Protein AF-A0A6B3G127-F1 (afdb_monomer)

Sequence (92 aa):
MPGWQVTDGVPPLLPAGTAFDALSLPAAAGREVLDRLSPATPVAVDGQTMHVLVAPGSAEELPGLLDWLEWGALVPELRGVGEGGLLAAPAP

Mean predicted aligned error: 3.88 Å

Solvent-accessible surface area (backbone atoms only — not comparable to full-atom values): 5360 Å² total; per-residue (Å²): 129,87,75,82,69,65,48,99,50,91,77,35,30,30,61,24,38,73,85,26,9,26,46,32,28,48,32,71,64,44,59,73,48,50,86,78,49,62,90,84,64,54,68,50,76,59,94,64,34,22,31,43,57,40,59,49,60,53,24,74,49,43,63,60,51,26,55,76,69,67,36,53,84,78,46,71,66,59,40,55,34,22,70,89,28,73,42,82,48,78,84,131

pLDDT: mean 91.79, std 8.13, range [47.31, 97.94]

Foldseek 3Di:
DDDADWDPDVQIKGFFQPAWKWWKAFVVVVVVCVVVDDVPQDWDDDPRIIIGTHHHPVQVCVVVVCVVVVCCVVGVRTHMAHGPGIGGDDDD

Secondary structure (DSSP, 8-state):
-PPPP--SSSS-EEESSSS-EEEEEEHHHHHHHHTTSPTT--EEEETTEEEEEE-TTHHHHHHHHHHHTT-TTT-TT-EEE-TT-EEEPPP-

Radius of gyration: 13.51 Å; Cα contacts (8 Å, |Δi|>4): 148; chains: 1; bounding box: 31×38×25 Å

Nearest PDB structures (foldseek):
  7tbz-assembly1_A  TM=4.139E-01  e=1.777E+00  Homo sapiens
  7tby-assembly1_A  TM=3.949E-01  e=1.579E+00  Homo sapiens
  8f5b-assembly1_A  TM=4.288E-01  e=9.288E+00  Homo sapiens

Structure (mmCIF, N/CA/C/O backbone):
data_AF-A0A6B3G127-F1
#
_entry.id   AF-A0A6B3G127-F1
#
loop_
_atom_site.group_PDB
_atom_site.id
_atom_site.type_symbol
_atom_site.label_atom_id
_atom_site.label_alt_id
_atom_site.label_comp_id
_atom_site.label_asym_id
_atom_site.label_entity_id
_atom_site.label_seq_id
_atom_site.pdbx_PDB_ins_code
_atom_site.Cartn_x
_atom_site.Cartn_y
_atom_site.Cartn_z
_atom_site.occupancy
_atom_site.B_iso_or_equiv
_atom_site.auth_seq_id
_atom_site.auth_comp_id
_atom_site.auth_asym_id
_atom_site.auth_atom_id
_atom_site.pdbx_PDB_model_num
ATOM 1 N N . MET A 1 1 ? 15.373 -12.365 -14.125 1.00 47.31 1 MET A N 1
ATOM 2 C CA . MET A 1 1 ? 14.879 -11.103 -13.538 1.00 47.31 1 MET A CA 1
ATOM 3 C C . MET A 1 1 ? 15.198 -11.170 -12.057 1.00 47.31 1 MET A C 1
ATOM 5 O O . MET A 1 1 ? 14.938 -12.234 -11.502 1.00 47.31 1 MET A O 1
ATOM 9 N N . PRO A 1 2 ? 15.829 -10.167 -11.428 1.00 63.16 2 PRO A N 1
ATOM 10 C CA . PRO A 1 2 ? 15.981 -10.224 -9.983 1.00 63.16 2 PRO A CA 1
ATOM 11 C C . PRO A 1 2 ? 14.586 -10.126 -9.351 1.00 63.16 2 PRO A C 1
ATOM 13 O O . PRO A 1 2 ? 13.755 -9.342 -9.811 1.00 63.16 2 PRO A O 1
ATOM 16 N N . GLY A 1 3 ? 14.308 -10.988 -8.373 1.00 74.81 3 GLY A N 1
ATOM 17 C CA . GLY A 1 3 ? 13.084 -10.920 -7.574 1.00 74.81 3 GLY A CA 1
ATOM 18 C C . GLY A 1 3 ? 13.090 -9.700 -6.651 1.00 74.81 3 GLY A C 1
ATOM 19 O O . GLY A 1 3 ? 14.096 -8.996 -6.543 1.00 74.81 3 GLY A O 1
ATOM 20 N N . TRP A 1 4 ? 11.966 -9.441 -5.985 1.00 81.00 4 TRP A N 1
ATOM 21 C CA . TRP A 1 4 ? 11.904 -8.407 -4.954 1.00 81.00 4 TRP A CA 1
ATOM 22 C C . TRP A 1 4 ? 12.789 -8.761 -3.757 1.00 81.00 4 TRP A C 1
ATOM 24 O O . TRP A 1 4 ? 12.996 -9.934 -3.444 1.00 81.00 4 TRP A O 1
ATOM 34 N N . GLN A 1 5 ? 13.315 -7.728 -3.099 1.00 85.69 5 GLN A N 1
ATOM 35 C CA . GLN A 1 5 ? 14.005 -7.875 -1.820 1.00 85.69 5 GLN A CA 1
ATOM 36 C C . GLN A 1 5 ? 13.009 -8.415 -0.783 1.00 85.69 5 GLN A C 1
ATOM 38 O O . GLN A 1 5 ? 11.865 -7.966 -0.730 1.00 85.69 5 GLN A O 1
ATOM 43 N N . VAL A 1 6 ? 13.451 -9.361 0.039 1.00 87.88 6 VAL A N 1
ATOM 44 C CA . VAL A 1 6 ? 12.697 -9.904 1.175 1.00 87.88 6 VAL A CA 1
ATOM 45 C C . VAL A 1 6 ? 13.575 -9.841 2.419 1.00 87.88 6 VAL A C 1
ATOM 47 O O . VAL A 1 6 ? 14.795 -9.954 2.316 1.00 87.88 6 VAL A O 1
ATOM 50 N N . THR A 1 7 ? 12.976 -9.639 3.587 1.00 87.88 7 THR A N 1
ATOM 51 C CA . THR A 1 7 ? 13.688 -9.724 4.867 1.00 87.88 7 THR A CA 1
ATOM 52 C C . THR A 1 7 ? 13.940 -11.182 5.262 1.00 87.88 7 THR A C 1
ATOM 54 O O . THR A 1 7 ? 13.161 -12.068 4.913 1.00 87.88 7 THR A O 1
ATOM 57 N N . ASP A 1 8 ? 14.979 -11.431 6.066 1.00 80.69 8 ASP A N 1
ATOM 58 C CA . ASP A 1 8 ? 15.347 -12.773 6.560 1.00 80.69 8 ASP A CA 1
ATOM 59 C C . ASP A 1 8 ? 14.423 -13.305 7.692 1.00 80.69 8 ASP A C 1
ATOM 61 O O . ASP A 1 8 ? 14.828 -14.120 8.522 1.00 80.69 8 ASP A O 1
ATOM 65 N N . GLY A 1 9 ? 13.176 -12.822 7.772 1.00 79.56 9 GLY A N 1
ATOM 66 C CA . GLY A 1 9 ? 12.201 -13.157 8.820 1.00 79.56 9 GLY A CA 1
ATOM 67 C C . GLY A 1 9 ? 11.276 -14.339 8.492 1.00 79.56 9 GLY A C 1
ATOM 68 O O . GLY A 1 9 ? 11.185 -14.786 7.351 1.00 79.56 9 GLY A O 1
ATOM 69 N N . VAL A 1 10 ? 10.545 -14.827 9.506 1.00 80.88 10 VAL A N 1
ATOM 70 C CA . VAL A 1 10 ? 9.460 -15.815 9.347 1.00 80.88 10 VAL A CA 1
ATOM 71 C C . VAL A 1 10 ? 8.162 -15.248 9.948 1.00 80.88 10 VAL A C 1
ATOM 73 O O . VAL A 1 10 ? 8.066 -15.164 11.175 1.00 80.88 10 VAL A O 1
ATOM 76 N N . PRO A 1 11 ? 7.160 -14.877 9.125 1.00 81.06 11 PRO A N 1
ATOM 77 C CA . PRO A 1 11 ? 7.195 -14.864 7.660 1.00 81.06 11 PRO A CA 1
ATOM 78 C C . PRO A 1 11 ? 8.126 -13.762 7.109 1.00 81.06 11 PRO A C 1
ATOM 80 O O . PRO A 1 11 ? 8.380 -12.773 7.804 1.00 81.06 11 PRO A O 1
ATOM 83 N N . PRO A 1 12 ? 8.637 -13.910 5.873 1.00 88.38 12 PRO A N 1
ATOM 84 C CA . PRO A 1 12 ? 9.420 -12.863 5.230 1.00 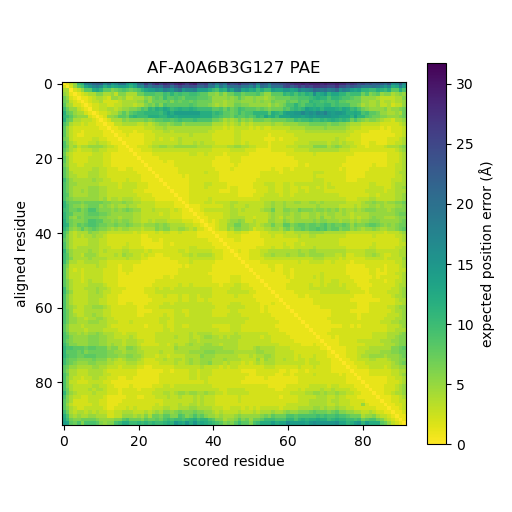88.38 12 PRO A CA 1
ATOM 85 C C . PRO A 1 12 ? 8.548 -11.637 4.940 1.00 88.38 12 PRO A C 1
ATOM 87 O O . PRO A 1 12 ? 7.344 -11.749 4.695 1.00 88.38 12 PRO A O 1
ATOM 90 N N . LEU A 1 13 ? 9.163 -10.456 4.955 1.00 92.25 13 LEU A N 1
ATOM 91 C CA . LEU A 1 13 ? 8.510 -9.184 4.646 1.00 92.25 13 LEU A CA 1
ATOM 92 C C . LEU A 1 13 ? 9.126 -8.565 3.390 1.00 92.25 13 LEU A C 1
ATOM 94 O O . LEU A 1 13 ? 10.306 -8.761 3.112 1.00 92.25 13 LEU A O 1
ATOM 98 N N . LEU A 1 14 ? 8.330 -7.799 2.654 1.00 92.88 14 LEU A N 1
ATOM 99 C CA . LEU A 1 14 ? 8.721 -7.039 1.474 1.00 92.88 14 LEU A CA 1
ATOM 100 C C . LEU A 1 14 ? 8.959 -5.572 1.868 1.00 92.88 14 LEU A C 1
ATOM 102 O O . LEU A 1 14 ? 7.998 -4.899 2.255 1.00 92.88 14 LEU A O 1
ATOM 106 N N . PRO A 1 15 ? 10.198 -5.057 1.776 1.00 94.94 15 PRO A N 1
ATOM 107 C CA . PRO A 1 15 ? 10.478 -3.640 1.982 1.00 94.94 15 PRO A CA 1
ATOM 108 C C . PRO A 1 15 ? 9.899 -2.777 0.854 1.00 94.94 15 PRO A C 1
ATOM 110 O O . PRO A 1 15 ? 10.173 -3.025 -0.324 1.00 94.94 15 PRO A O 1
ATOM 113 N N . ALA A 1 16 ? 9.129 -1.753 1.221 1.00 95.69 16 ALA A N 1
ATOM 114 C CA . ALA A 1 16 ? 8.635 -0.723 0.308 1.00 95.69 16 ALA A CA 1
ATOM 115 C C . ALA A 1 16 ? 9.667 0.412 0.121 1.00 95.69 16 ALA A C 1
ATOM 117 O O . ALA A 1 16 ? 10.658 0.504 0.849 1.00 95.69 16 ALA A O 1
ATOM 118 N N . GLY A 1 17 ? 9.466 1.263 -0.889 1.00 94.50 17 GLY A N 1
ATOM 119 C CA . GLY A 1 17 ? 10.323 2.410 -1.215 1.00 94.50 17 GLY A CA 1
ATOM 120 C C . GLY A 1 17 ? 11.431 2.146 -2.235 1.00 94.50 17 GLY A C 1
ATOM 121 O O . GLY A 1 17 ? 12.027 3.090 -2.737 1.00 94.50 17 GLY A O 1
ATOM 122 N N . THR A 1 18 ? 11.729 0.885 -2.577 1.00 91.81 18 THR A N 1
ATOM 123 C CA . THR A 1 18 ? 12.761 0.561 -3.589 1.00 91.81 18 THR A CA 1
ATOM 124 C C . THR A 1 18 ? 12.166 0.014 -4.882 1.00 91.81 18 THR A C 1
ATOM 126 O O . THR A 1 18 ? 12.393 0.569 -5.953 1.00 91.81 18 THR A O 1
ATOM 129 N N . ALA A 1 19 ? 11.422 -1.093 -4.804 1.00 92.81 19 ALA A N 1
ATOM 130 C CA . ALA A 1 19 ? 10.814 -1.732 -5.976 1.00 92.81 19 ALA A CA 1
ATOM 131 C C . ALA A 1 19 ? 9.349 -1.321 -6.176 1.00 92.81 19 ALA A C 1
ATOM 133 O O . ALA A 1 19 ? 8.851 -1.342 -7.300 1.00 92.81 19 ALA A O 1
ATOM 134 N N . PHE A 1 20 ? 8.671 -0.96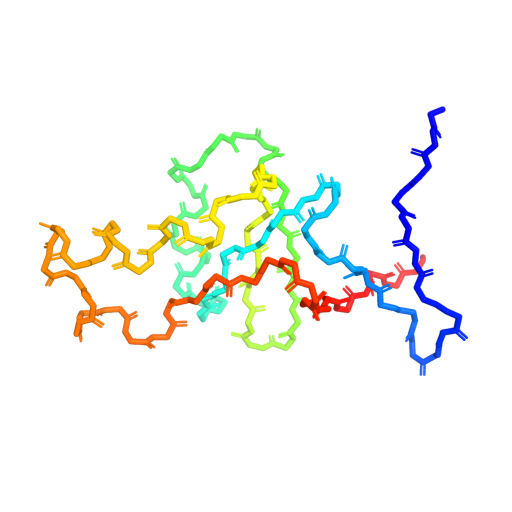0 -5.088 1.00 95.25 20 PHE A N 1
ATOM 135 C CA . PHE A 1 20 ? 7.281 -0.530 -5.063 1.00 95.25 20 PHE A CA 1
ATOM 136 C C . PHE A 1 20 ? 7.032 0.330 -3.820 1.00 95.25 20 PHE A C 1
ATOM 138 O O . PHE A 1 20 ? 7.742 0.196 -2.823 1.00 95.25 20 PHE A O 1
ATOM 145 N N . ASP A 1 21 ? 5.972 1.123 -3.877 1.00 97.75 21 ASP A N 1
ATOM 146 C CA . ASP A 1 21 ? 5.243 1.621 -2.709 1.00 97.75 21 ASP A CA 1
ATOM 147 C C . ASP A 1 21 ? 3.871 0.935 -2.661 1.00 97.75 21 ASP A C 1
ATOM 149 O O . ASP A 1 21 ? 3.475 0.248 -3.608 1.00 97.75 21 ASP A O 1
ATOM 153 N N . ALA A 1 22 ? 3.111 1.11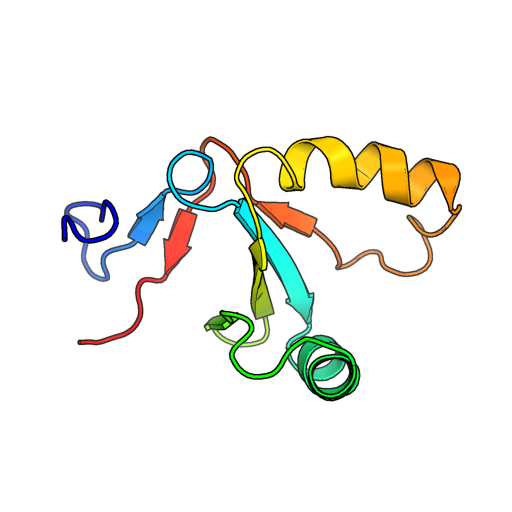7 -1.583 1.00 97.56 22 ALA A N 1
ATOM 154 C CA . ALA A 1 22 ? 1.746 0.610 -1.503 1.00 97.56 22 ALA A CA 1
ATOM 155 C C . ALA A 1 22 ? 0.741 1.645 -0.995 1.00 97.56 22 ALA A C 1
ATOM 157 O O . ALA A 1 22 ? 1.015 2.414 -0.077 1.00 97.56 22 ALA A O 1
ATOM 158 N N . LEU A 1 23 ? -0.468 1.596 -1.553 1.00 97.31 23 LEU A N 1
ATOM 159 C CA . LEU A 1 23 ? -1.650 2.255 -1.008 1.00 97.31 23 LEU A CA 1
ATOM 160 C C . LEU A 1 23 ? -2.454 1.227 -0.215 1.00 97.31 23 LEU A C 1
ATOM 162 O O . LEU A 1 23 ? -2.985 0.269 -0.776 1.00 97.31 23 LEU A O 1
ATOM 166 N N . SER A 1 24 ? -2.509 1.417 1.095 1.00 97.38 24 SER A N 1
ATOM 167 C CA . SER A 1 24 ? -3.190 0.543 2.042 1.00 97.38 24 SER A CA 1
ATOM 168 C C . SER A 1 24 ? -4.580 1.072 2.339 1.00 97.38 24 SER A C 1
ATOM 170 O O . SER A 1 24 ? -4.735 2.250 2.653 1.00 97.38 24 SER A O 1
ATOM 172 N N . LEU A 1 25 ? -5.580 0.205 2.247 1.00 96.94 25 LEU A N 1
ATOM 173 C CA . LEU A 1 25 ? -6.982 0.534 2.483 1.00 96.94 25 LEU A CA 1
ATOM 174 C C . LEU A 1 25 ? -7.745 -0.690 3.007 1.00 96.94 25 LEU A C 1
ATOM 176 O O . LEU A 1 25 ? -7.273 -1.818 2.835 1.00 96.94 25 LEU A O 1
ATOM 180 N N . PRO A 1 26 ? -8.932 -0.513 3.615 1.00 97.38 26 PRO A N 1
ATOM 181 C CA . PRO A 1 26 ? -9.770 -1.639 4.003 1.00 97.38 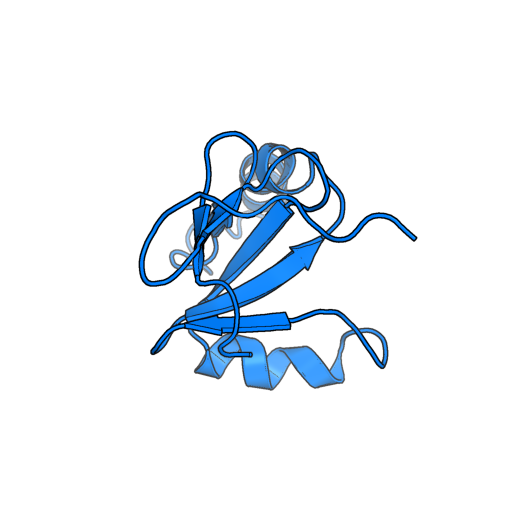26 PRO A CA 1
ATOM 182 C C . PRO A 1 26 ? -10.031 -2.560 2.808 1.00 97.38 26 PRO A C 1
ATOM 184 O O . PRO A 1 26 ? -10.420 -2.102 1.733 1.00 97.38 26 PRO A O 1
ATOM 187 N N . ALA A 1 27 ? -9.846 -3.868 2.985 1.00 96.62 27 ALA A N 1
ATOM 188 C CA . ALA A 1 27 ? -9.923 -4.839 1.896 1.00 96.62 27 ALA A CA 1
ATOM 189 C C . ALA A 1 27 ? -11.295 -4.857 1.210 1.00 96.62 27 ALA A C 1
ATOM 191 O O . ALA A 1 27 ? -11.366 -5.053 -0.003 1.00 96.62 27 ALA A O 1
ATOM 192 N N . ALA A 1 28 ? -12.368 -4.605 1.967 1.00 96.00 28 ALA A N 1
ATOM 193 C CA . ALA A 1 28 ? -13.714 -4.454 1.425 1.00 96.00 28 ALA A CA 1
ATOM 194 C C . ALA A 1 28 ? -13.802 -3.268 0.450 1.00 96.00 28 ALA A C 1
ATOM 196 O O . ALA A 1 28 ? -14.214 -3.450 -0.689 1.00 96.00 28 ALA A O 1
ATOM 197 N N . ALA A 1 29 ? -13.329 -2.084 0.857 1.00 94.50 29 ALA A N 1
ATOM 198 C CA . ALA A 1 29 ? -13.292 -0.904 -0.008 1.00 94.50 29 ALA A CA 1
ATOM 199 C C . ALA A 1 29 ? -12.368 -1.113 -1.219 1.00 94.50 29 ALA A C 1
ATOM 201 O O . ALA A 1 29 ? -12.719 -0.749 -2.337 1.00 94.50 29 ALA A O 1
ATOM 202 N N . GLY A 1 30 ? -11.216 -1.758 -1.006 1.00 93.94 30 GLY A N 1
ATOM 203 C CA . GLY A 1 30 ? -10.289 -2.145 -2.065 1.00 93.94 30 GLY A CA 1
ATOM 204 C C . GLY A 1 30 ? -10.948 -3.010 -3.137 1.00 93.94 30 GLY A C 1
ATOM 205 O O . GLY A 1 30 ? -10.803 -2.733 -4.323 1.00 93.94 30 GLY A O 1
ATOM 206 N N . ARG A 1 31 ? -11.735 -4.015 -2.732 1.00 94.12 31 ARG A N 1
ATOM 207 C CA . ARG A 1 31 ? -12.440 -4.913 -3.658 1.00 94.12 31 ARG A CA 1
ATOM 208 C C . ARG A 1 31 ? -13.401 -4.160 -4.579 1.00 94.12 31 ARG A C 1
ATOM 210 O O . ARG A 1 31 ? -13.414 -4.445 -5.770 1.00 94.12 31 ARG A O 1
ATOM 217 N N . GLU A 1 32 ? -14.130 -3.183 -4.045 1.00 94.06 32 GLU A N 1
ATOM 218 C CA . GLU A 1 32 ? -15.082 -2.361 -4.807 1.00 94.06 32 GLU A CA 1
ATOM 219 C C . GLU A 1 32 ? -14.403 -1.464 -5.853 1.00 94.06 32 GLU A C 1
ATOM 221 O O . GLU A 1 32 ? -15.018 -1.087 -6.851 1.00 94.06 32 GLU A O 1
ATOM 226 N N . VAL A 1 33 ? -13.133 -1.099 -5.647 1.00 90.31 33 VAL A N 1
ATOM 227 C CA . VAL A 1 33 ? -12.398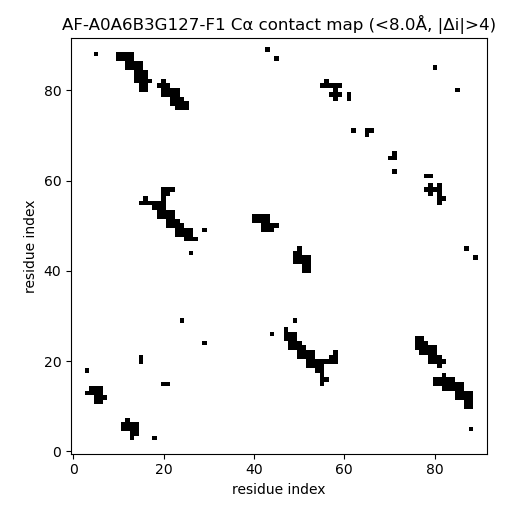 -0.238 -6.586 1.00 90.31 33 VAL A CA 1
ATOM 228 C C . VAL A 1 33 ? -11.554 -1.014 -7.594 1.00 90.31 33 VAL A C 1
ATOM 230 O O . VAL A 1 33 ? -11.144 -0.413 -8.585 1.00 90.31 33 VAL A O 1
ATOM 233 N N . LEU A 1 34 ? -11.323 -2.321 -7.401 1.00 91.31 34 LEU A N 1
ATOM 234 C CA . LEU A 1 34 ? -10.505 -3.142 -8.309 1.00 91.31 34 LEU A CA 1
ATOM 235 C C . LEU A 1 34 ? -11.009 -3.108 -9.754 1.00 91.31 34 LEU A C 1
ATOM 237 O O . LEU A 1 34 ? -10.199 -3.013 -10.670 1.00 91.31 34 LEU A O 1
ATOM 241 N N . ASP A 1 35 ? -12.327 -3.111 -9.956 1.00 88.31 35 ASP A N 1
ATOM 242 C CA . ASP A 1 35 ? -12.942 -3.066 -11.291 1.00 88.31 35 ASP A CA 1
ATOM 243 C C . ASP A 1 35 ? -12.647 -1.760 -12.049 1.00 88.31 35 ASP A C 1
ATOM 245 O O . ASP A 1 35 ? -12.850 -1.672 -13.259 1.00 88.31 35 ASP A O 1
ATOM 249 N N . ARG A 1 36 ? -12.169 -0.726 -11.345 1.00 91.62 36 ARG A N 1
ATOM 250 C CA . ARG A 1 36 ? -11.768 0.563 -11.925 1.00 91.62 36 ARG A CA 1
ATOM 251 C C . ARG A 1 36 ? -10.273 0.639 -12.230 1.00 91.62 36 ARG A C 1
ATOM 253 O O . ARG A 1 36 ? -9.837 1.619 -12.830 1.00 91.62 36 ARG A O 1
ATOM 260 N N . LEU A 1 37 ? -9.489 -0.345 -11.795 1.00 91.00 37 LEU A N 1
ATOM 261 C CA . LEU A 1 37 ? -8.049 -0.402 -12.020 1.00 91.00 37 LEU A CA 1
ATOM 2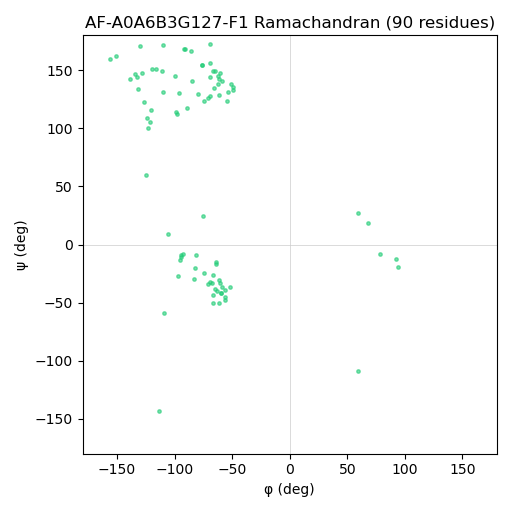62 C C . LEU A 1 37 ? -7.732 -1.157 -13.315 1.00 91.00 37 LEU A C 1
ATOM 264 O O . LEU A 1 37 ? -8.586 -1.805 -13.921 1.00 91.00 37 LEU A O 1
ATOM 268 N N . SER A 1 38 ? -6.478 -1.062 -13.759 1.00 91.62 38 SER A N 1
ATOM 269 C CA . SER A 1 38 ? -6.021 -1.840 -14.908 1.00 91.62 38 SER A CA 1
ATOM 270 C C . SER A 1 38 ? -6.146 -3.340 -14.613 1.00 91.62 38 SER A C 1
ATOM 272 O O . SER A 1 38 ? -5.798 -3.784 -13.513 1.00 91.62 38 SER A O 1
ATOM 274 N N . PRO A 1 39 ? -6.526 -4.165 -15.605 1.00 88.75 39 PRO A N 1
ATOM 275 C CA . PRO A 1 39 ? -6.288 -5.598 -15.531 1.00 88.75 39 PRO A CA 1
ATOM 276 C C . PRO A 1 39 ? -4.827 -5.865 -15.138 1.00 88.75 39 PRO A C 1
ATOM 278 O O . PRO A 1 39 ? -3.918 -5.214 -15.656 1.00 88.75 39 PRO A O 1
ATOM 281 N N . ALA A 1 40 ? -4.621 -6.803 -14.210 1.00 88.19 40 ALA A N 1
ATOM 282 C CA . ALA A 1 40 ? -3.323 -7.152 -13.624 1.00 88.19 40 ALA A CA 1
ATOM 283 C C . ALA A 1 40 ? -2.656 -6.087 -12.727 1.00 88.19 40 ALA A C 1
ATOM 285 O O . ALA A 1 40 ? -1.462 -6.207 -12.450 1.00 88.19 40 ALA A O 1
ATOM 286 N N . THR A 1 41 ? -3.393 -5.090 -12.218 1.00 92.25 41 THR A N 1
ATOM 287 C CA . THR A 1 41 ? -2.869 -4.242 -11.136 1.00 92.25 41 THR A CA 1
ATOM 288 C C . THR A 1 41 ? -2.420 -5.114 -9.952 1.00 92.25 41 THR A C 1
ATOM 290 O O . THR A 1 41 ? -3.220 -5.907 -9.444 1.00 92.25 41 THR A O 1
ATOM 293 N N . PRO A 1 42 ? -1.152 -5.004 -9.511 1.00 93.81 42 PRO A N 1
ATOM 294 C CA . PRO A 1 42 ? -0.629 -5.829 -8.434 1.00 93.81 42 PRO A CA 1
ATOM 295 C C . PRO A 1 42 ? -1.250 -5.421 -7.098 1.00 93.81 42 PRO A C 1
ATOM 297 O O . PRO A 1 42 ? -1.194 -4.257 -6.696 1.00 93.81 42 PRO A O 1
ATOM 300 N N . VAL A 1 43 ? -1.8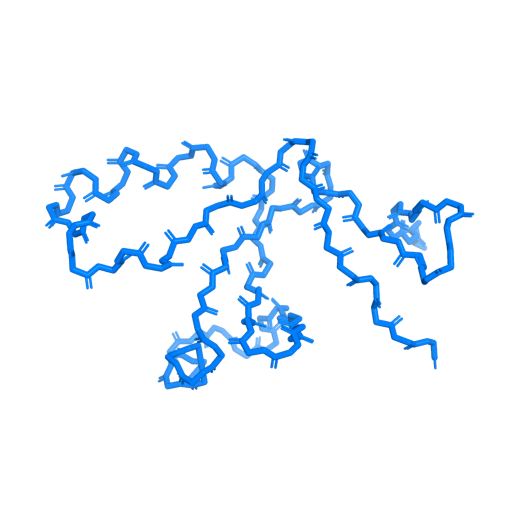21 -6.398 -6.397 1.00 94.56 43 VAL A N 1
ATOM 301 C CA . VAL A 1 43 ? -2.410 -6.204 -5.071 1.00 94.56 43 VAL A CA 1
ATOM 302 C C . VAL A 1 43 ? -1.987 -7.312 -4.117 1.00 94.56 43 VAL A C 1
ATOM 304 O O . VAL A 1 43 ? -1.837 -8.466 -4.520 1.00 94.56 43 VAL A O 1
ATOM 307 N N . ALA A 1 44 ? -1.835 -6.963 -2.844 1.00 93.62 44 ALA A N 1
ATOM 308 C CA . ALA A 1 44 ? -1.677 -7.901 -1.741 1.00 93.62 44 ALA A CA 1
ATOM 309 C C . ALA A 1 44 ? -2.822 -7.715 -0.740 1.00 93.62 44 ALA A C 1
ATOM 311 O O . ALA A 1 44 ? -3.375 -6.622 -0.612 1.00 93.62 44 ALA A O 1
ATOM 312 N N . VAL A 1 45 ? -3.198 -8.780 -0.036 1.00 93.31 45 VAL A N 1
ATOM 313 C CA . VAL A 1 45 ? -4.202 -8.726 1.032 1.00 93.31 45 VAL A CA 1
ATOM 314 C C . VAL A 1 45 ? -3.594 -9.335 2.285 1.00 93.31 45 VAL A C 1
ATOM 316 O O . VAL A 1 45 ? -3.182 -10.493 2.260 1.00 93.31 45 VAL A O 1
ATOM 319 N N . ASP A 1 46 ? -3.564 -8.553 3.360 1.00 91.25 46 ASP A N 1
ATOM 320 C CA . ASP A 1 46 ? -3.127 -8.965 4.690 1.00 91.25 46 ASP A CA 1
ATOM 321 C C . ASP A 1 46 ? -4.274 -8.742 5.686 1.00 91.25 46 ASP A C 1
ATOM 323 O O . ASP A 1 46 ? -4.648 -7.614 6.023 1.00 91.25 46 ASP A O 1
ATOM 327 N N . GLY A 1 47 ? -4.911 -9.838 6.100 1.00 92.62 47 GLY A N 1
ATOM 328 C CA . GLY A 1 47 ? -6.079 -9.799 6.975 1.00 92.62 47 GLY A CA 1
ATOM 329 C C . GLY A 1 47 ? -7.243 -9.002 6.376 1.00 92.62 47 GLY A C 1
ATOM 330 O O . GLY A 1 47 ? -7.936 -9.476 5.477 1.00 92.62 47 GLY A O 1
ATOM 331 N N . GLN A 1 48 ? -7.517 -7.820 6.933 1.00 95.88 48 GLN A N 1
ATOM 332 C CA . GLN A 1 48 ? -8.588 -6.908 6.493 1.00 95.88 48 GLN A CA 1
ATOM 333 C C . GLN A 1 48 ? -8.058 -5.684 5.741 1.00 95.88 48 GLN A C 1
ATOM 335 O O . GLN A 1 48 ? -8.825 -4.773 5.434 1.00 95.88 48 GLN A O 1
ATOM 340 N N . THR A 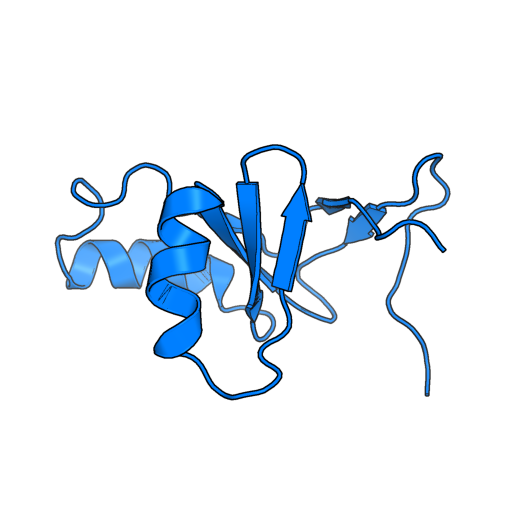1 49 ? -6.770 -5.679 5.413 1.00 95.88 49 THR A N 1
ATOM 341 C CA . THR A 1 49 ? -6.109 -4.607 4.678 1.00 95.88 49 THR A CA 1
ATOM 342 C C . THR A 1 49 ? -5.750 -5.107 3.288 1.00 95.88 49 THR A C 1
ATOM 344 O O . THR A 1 49 ? -5.191 -6.189 3.118 1.00 95.88 49 THR A O 1
ATOM 347 N N . MET A 1 50 ? -6.091 -4.324 2.274 1.00 96.44 50 MET A N 1
ATOM 348 C CA . MET A 1 50 ? -5.569 -4.488 0.925 1.00 96.44 50 MET A CA 1
ATOM 349 C C . MET A 1 50 ? -4.439 -3.486 0.714 1.00 96.44 50 MET A C 1
ATOM 351 O O . MET A 1 50 ? -4.500 -2.364 1.207 1.00 96.44 50 MET A O 1
ATOM 355 N N . HIS A 1 51 ? -3.433 -3.892 -0.045 1.00 96.94 51 HIS A N 1
ATOM 356 C CA . HIS A 1 51 ? -2.331 -3.059 -0.489 1.00 96.94 51 HIS A CA 1
ATOM 357 C C . HIS A 1 51 ? -2.329 -3.047 -2.015 1.00 96.94 51 HIS A C 1
ATOM 359 O O . HIS A 1 51 ? -2.128 -4.091 -2.635 1.00 96.94 51 HIS A O 1
ATOM 365 N N . VAL A 1 52 ? -2.559 -1.887 -2.626 1.00 96.62 52 VAL A N 1
ATOM 366 C CA . VAL A 1 52 ? -2.377 -1.693 -4.070 1.00 96.62 52 VAL A CA 1
ATOM 367 C C . VAL A 1 52 ? -0.942 -1.253 -4.301 1.00 96.62 52 VAL A C 1
ATOM 369 O O . VAL A 1 52 ? -0.536 -0.211 -3.788 1.00 96.62 52 VAL A O 1
ATOM 372 N N . LEU A 1 53 ? -0.171 -2.051 -5.036 1.00 95.88 53 LEU A N 1
ATOM 373 C CA . LEU A 1 53 ? 1.237 -1.764 -5.284 1.00 95.88 53 LEU A CA 1
ATOM 374 C C . LEU A 1 53 ? 1.357 -0.727 -6.400 1.00 95.88 53 LEU A C 1
ATOM 376 O O . LEU A 1 53 ? 0.766 -0.857 -7.474 1.00 95.88 53 LEU A O 1
ATOM 380 N N . VAL A 1 54 ? 2.133 0.309 -6.119 1.00 96.06 54 VAL A N 1
ATOM 381 C CA . VAL A 1 54 ? 2.317 1.492 -6.957 1.00 96.06 54 VAL A CA 1
ATOM 382 C C . VAL A 1 54 ? 3.808 1.777 -7.130 1.00 96.06 54 VAL A C 1
ATOM 384 O O . VAL A 1 54 ? 4.661 1.131 -6.516 1.00 96.06 54 VAL A O 1
ATOM 387 N N . ALA A 1 55 ? 4.142 2.714 -8.015 1.00 95.44 55 ALA A N 1
ATOM 388 C CA . ALA A 1 55 ? 5.533 3.076 -8.258 1.00 95.44 55 ALA A CA 1
ATOM 389 C C . ALA A 1 55 ? 6.189 3.648 -6.981 1.00 95.44 55 ALA A C 1
ATOM 391 O O . ALA A 1 55 ? 5.510 4.360 -6.233 1.00 95.44 55 ALA A O 1
ATOM 392 N N . PRO A 1 56 ? 7.486 3.383 -6.734 1.00 96.12 56 PRO A N 1
ATOM 393 C CA . PRO A 1 56 ? 8.221 4.011 -5.635 1.00 96.12 56 PRO A CA 1
ATOM 394 C C . PRO A 1 56 ? 8.075 5.540 -5.635 1.00 96.12 56 PRO A C 1
ATOM 396 O O . PRO A 1 56 ? 8.122 6.156 -6.699 1.00 96.12 56 PRO A O 1
ATOM 399 N N . GLY A 1 57 ? 7.892 6.134 -4.455 1.00 96.44 57 GLY A N 1
ATOM 400 C CA . GLY A 1 57 ? 7.646 7.567 -4.253 1.00 96.44 57 GLY A CA 1
ATOM 401 C C . GLY A 1 57 ? 6.161 7.947 -4.173 1.00 96.44 57 GLY A C 1
ATOM 402 O O . GLY A 1 57 ? 5.820 8.976 -3.594 1.00 96.44 57 GLY A O 1
ATOM 403 N N . SER A 1 58 ? 5.249 7.100 -4.667 1.00 97.00 58 SER A N 1
ATOM 404 C CA . SER A 1 58 ? 3.805 7.394 -4.648 1.00 97.00 58 SER A CA 1
ATOM 405 C C . SER A 1 58 ? 3.241 7.562 -3.231 1.00 97.00 58 SER A C 1
ATOM 407 O O . SER A 1 58 ? 2.263 8.283 -3.033 1.00 97.00 58 SER A O 1
ATOM 409 N N . ALA A 1 59 ? 3.810 6.876 -2.233 1.00 97.81 59 ALA A N 1
ATOM 410 C CA . ALA A 1 59 ? 3.323 6.964 -0.859 1.00 97.81 59 ALA A CA 1
ATOM 411 C C . ALA A 1 59 ? 3.594 8.337 -0.223 1.00 97.81 59 ALA A C 1
ATOM 413 O O . ALA A 1 59 ? 2.784 8.792 0.586 1.00 97.81 59 ALA A O 1
ATOM 414 N N . GLU A 1 60 ? 4.698 8.993 -0.593 1.00 97.19 60 GLU A N 1
ATOM 415 C CA . GLU A 1 60 ? 5.067 10.329 -0.103 1.00 97.19 60 GLU A CA 1
ATOM 416 C C . GLU A 1 60 ? 4.143 11.416 -0.668 1.00 97.19 60 GLU A C 1
ATOM 418 O O . GLU A 1 60 ? 3.802 12.370 0.028 1.00 97.19 60 GLU A O 1
ATOM 423 N N . GLU A 1 61 ? 3.678 11.247 -1.906 1.00 96.94 61 GLU A N 1
ATOM 424 C CA . GLU A 1 61 ? 2.782 12.200 -2.569 1.00 96.94 61 GLU A CA 1
ATOM 425 C C . GLU A 1 61 ? 1.339 12.136 -2.037 1.00 96.94 61 GLU A C 1
ATOM 427 O O . GLU A 1 61 ? 0.598 13.122 -2.105 1.00 96.94 61 GLU A O 1
ATOM 432 N N . LEU A 1 62 ? 0.927 10.989 -1.480 1.00 97.31 62 LEU A N 1
ATOM 433 C CA . LEU A 1 62 ? -0.460 10.732 -1.087 1.00 97.31 62 LEU A CA 1
ATOM 434 C C . LEU A 1 62 ? -1.038 11.776 -0.111 1.00 97.31 62 LEU A C 1
ATOM 436 O O . LEU A 1 62 ? -2.153 12.233 -0.366 1.00 97.31 62 LEU A O 1
ATOM 440 N N . PRO A 1 63 ? -0.363 12.184 0.986 1.00 95.81 63 PRO A N 1
ATOM 441 C CA . PRO A 1 63 ? -0.910 13.192 1.893 1.00 95.81 63 PRO A CA 1
ATOM 442 C C . PRO A 1 63 ? -1.188 14.528 1.196 1.00 95.81 63 PRO A C 1
ATOM 444 O O . PRO A 1 63 ? -2.246 15.111 1.419 1.00 95.81 63 PRO A O 1
ATOM 447 N N . GLY A 1 64 ? -0.285 14.976 0.316 1.00 96.88 64 GLY A N 1
ATOM 448 C CA . GLY A 1 64 ? -0.476 16.200 -0.466 1.00 96.88 64 GLY A CA 1
ATOM 449 C C . GLY A 1 64 ? -1.643 16.087 -1.448 1.00 96.88 64 GLY A C 1
ATOM 450 O O . GLY A 1 64 ? -2.421 17.027 -1.595 1.00 96.88 64 GLY A O 1
ATOM 451 N N . LEU A 1 65 ? -1.824 14.916 -2.065 1.00 96.56 65 LEU A N 1
ATOM 452 C CA . LEU A 1 65 ? -2.959 14.653 -2.949 1.00 96.56 65 LEU A CA 1
ATOM 453 C C . LEU A 1 65 ? -4.297 14.648 -2.189 1.00 96.56 65 LEU A C 1
ATOM 455 O O .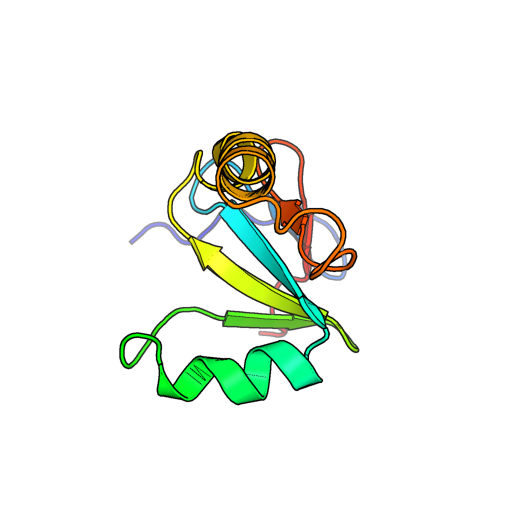 LEU A 1 65 ? -5.276 15.221 -2.662 1.00 96.56 65 LEU A O 1
ATOM 459 N N . LEU A 1 66 ? -4.349 14.013 -1.014 1.00 96.94 66 LEU A N 1
ATOM 460 C CA . LEU A 1 66 ? -5.557 13.961 -0.183 1.00 96.94 66 LEU A CA 1
ATOM 461 C C . LEU A 1 66 ? -5.935 15.323 0.397 1.00 96.94 66 LEU A C 1
ATOM 463 O O . LEU A 1 66 ? -7.126 15.587 0.558 1.00 96.94 66 LEU A O 1
ATOM 467 N N . ASP A 1 67 ? -4.948 16.164 0.706 1.00 96.69 67 ASP A N 1
ATOM 468 C CA . ASP A 1 67 ? -5.166 17.551 1.117 1.00 96.69 67 ASP A CA 1
ATOM 469 C C . ASP A 1 67 ? -5.735 18.379 -0.040 1.00 96.69 67 ASP A C 1
ATOM 471 O O . ASP A 1 67 ? -6.797 18.981 0.096 1.00 96.69 67 ASP A O 1
ATOM 475 N N . TRP A 1 68 ? -5.107 18.311 -1.219 1.00 97.50 68 TRP A N 1
ATOM 476 C CA . TRP A 1 68 ? -5.564 19.028 -2.412 1.00 97.50 68 TRP A CA 1
ATOM 477 C C . TRP A 1 68 ? -6.992 18.658 -2.837 1.00 97.50 68 TRP A C 1
ATOM 479 O O . TRP A 1 68 ? -7.750 19.518 -3.286 1.00 97.50 68 TRP A O 1
ATOM 489 N N . LEU A 1 69 ? -7.368 17.386 -2.692 1.00 97.50 69 LEU A N 1
ATOM 490 C CA . LEU A 1 69 ? -8.718 16.904 -2.990 1.00 97.50 69 LEU A CA 1
ATOM 491 C C . LEU A 1 69 ? -9.724 17.156 -1.857 1.00 97.50 69 LEU A C 1
ATOM 493 O O . LEU A 1 69 ? -10.909 16.899 -2.053 1.00 97.50 69 LEU A O 1
ATOM 497 N N . GLU A 1 70 ? -9.276 17.605 -0.681 1.00 96.75 70 GLU A N 1
ATOM 498 C CA . GLU A 1 70 ? -10.068 17.684 0.556 1.00 96.75 70 GLU A CA 1
ATOM 499 C C . GLU A 1 70 ? -10.627 16.315 1.011 1.00 96.75 70 GLU A C 1
ATOM 501 O O . GLU A 1 70 ? -11.651 16.209 1.687 1.00 96.75 70 GLU A O 1
ATOM 506 N N . TRP A 1 71 ? -9.952 15.222 0.645 1.00 95.44 71 TRP A N 1
ATOM 507 C CA . TRP A 1 71 ? -10.402 13.848 0.902 1.00 95.44 71 TRP A CA 1
ATOM 508 C C . TRP A 1 71 ? -9.840 13.239 2.182 1.00 95.44 71 TRP A C 1
ATOM 510 O O . TRP A 1 71 ? -10.324 12.191 2.606 1.00 95.44 71 TRP A O 1
ATOM 520 N N . GLY A 1 72 ? -8.857 13.870 2.830 1.00 91.88 72 GLY A N 1
ATOM 521 C CA . GLY A 1 72 ? -8.186 13.301 4.007 1.00 91.88 72 GLY A CA 1
ATOM 522 C C . GLY A 1 72 ? -9.141 12.838 5.119 1.00 91.88 72 GLY A C 1
ATOM 523 O O . GLY A 1 72 ? -8.919 11.791 5.726 1.00 91.88 72 GLY A O 1
ATOM 524 N N . ALA A 1 73 ? -10.241 13.565 5.341 1.00 93.25 73 ALA A N 1
ATOM 525 C CA . ALA A 1 73 ? -11.273 13.193 6.313 1.00 93.25 73 ALA A CA 1
ATOM 526 C C . ALA A 1 73 ? -12.292 12.160 5.786 1.00 93.25 73 ALA A C 1
ATOM 528 O O . ALA A 1 73 ? -12.957 11.503 6.584 1.00 93.25 73 ALA A O 1
ATOM 529 N N . LEU A 1 74 ? -12.428 12.019 4.464 1.00 93.38 74 LEU A N 1
ATOM 530 C CA . LEU A 1 74 ? -13.377 11.105 3.817 1.00 93.38 74 LEU A CA 1
ATOM 531 C C . LEU A 1 74 ? -12.843 9.674 3.727 1.00 93.38 74 LEU A C 1
ATOM 533 O O . LEU A 1 74 ? -13.627 8.729 3.742 1.00 93.38 74 LEU A O 1
ATOM 537 N N . VAL A 1 75 ? -11.521 9.516 3.628 1.00 91.88 75 VAL A N 1
ATOM 538 C CA . VAL A 1 75 ? -10.852 8.211 3.522 1.00 91.88 75 VAL A CA 1
ATOM 539 C C . VAL A 1 75 ? -9.789 8.045 4.612 1.00 91.88 75 VAL A C 1
ATOM 541 O O . VAL A 1 75 ? -8.607 7.853 4.319 1.00 91.88 75 VAL A O 1
ATOM 544 N N . PRO A 1 76 ? -10.178 8.113 5.899 1.00 92.31 76 PRO A N 1
ATOM 545 C CA . PRO A 1 76 ? -9.229 8.136 7.003 1.00 92.31 76 PRO A CA 1
ATOM 546 C C . PRO A 1 76 ? -8.410 6.849 7.113 1.00 92.31 76 PRO A C 1
ATOM 548 O O . PRO A 1 76 ? -7.383 6.874 7.777 1.00 92.31 76 PRO A O 1
ATOM 551 N N . GLU A 1 77 ? -8.816 5.742 6.492 1.00 94.94 77 GLU A N 1
ATOM 552 C CA . GLU A 1 77 ? -8.056 4.488 6.498 1.00 94.94 77 GLU A CA 1
ATOM 553 C C . GLU A 1 77 ? -7.102 4.342 5.303 1.00 94.94 77 GLU A C 1
ATOM 555 O O . GLU A 1 77 ? -6.292 3.418 5.295 1.00 94.94 77 GLU A O 1
ATOM 560 N N . LEU A 1 78 ? -7.158 5.241 4.309 1.00 96.62 78 LEU A N 1
ATOM 561 C CA . LEU A 1 78 ? -6.239 5.216 3.173 1.00 96.62 78 LEU A CA 1
ATOM 562 C C . LEU A 1 78 ? -4.858 5.723 3.606 1.00 96.62 78 LEU A C 1
ATOM 564 O O . LEU A 1 78 ? -4.718 6.830 4.140 1.00 96.62 78 LEU A O 1
ATOM 568 N N . ARG A 1 79 ? -3.825 4.905 3.397 1.00 96.75 79 ARG A N 1
ATOM 569 C CA . ARG A 1 79 ? -2.452 5.181 3.842 1.00 96.75 79 ARG A CA 1
ATOM 570 C C . ARG A 1 79 ? -1.427 4.798 2.787 1.00 96.75 79 ARG A C 1
ATOM 572 O O . ARG A 1 79 ? -1.558 3.765 2.144 1.00 96.75 79 ARG A O 1
ATOM 579 N N . GLY A 1 80 ? -0.379 5.603 2.659 1.00 97.69 80 GLY A N 1
ATOM 580 C CA . GLY A 1 80 ? 0.804 5.261 1.878 1.00 97.69 80 GLY A CA 1
ATOM 581 C C . GLY A 1 80 ? 1.775 4.435 2.720 1.00 97.69 80 GLY A C 1
ATOM 582 O O . GLY A 1 80 ? 1.961 4.712 3.904 1.00 97.69 80 GLY A O 1
ATOM 583 N N . VAL A 1 81 ? 2.392 3.430 2.109 1.00 97.94 81 VAL A N 1
ATOM 584 C CA . VAL A 1 81 ? 3.503 2.655 2.667 1.00 97.94 81 VAL A CA 1
ATOM 585 C C . VAL A 1 81 ? 4.654 2.764 1.676 1.00 97.94 81 VAL A C 1
ATOM 587 O O . VAL A 1 81 ? 4.630 2.122 0.627 1.00 97.94 81 VAL A O 1
ATOM 590 N N . GLY A 1 82 ? 5.603 3.642 1.986 1.00 96.69 82 GLY A N 1
ATOM 591 C CA . GLY A 1 82 ? 6.780 3.917 1.162 1.00 96.69 82 GLY A CA 1
ATOM 592 C C . GLY A 1 82 ? 8.063 3.470 1.848 1.00 96.69 82 GLY A C 1
ATOM 593 O O . GLY A 1 82 ? 8.074 2.457 2.548 1.00 96.69 82 GLY A O 1
ATOM 594 N N . GLU A 1 83 ? 9.137 4.236 1.675 1.00 95.81 83 GLU A N 1
ATOM 595 C CA . GLU A 1 83 ? 10.446 3.949 2.269 1.00 95.81 83 GLU A CA 1
ATOM 596 C C . GLU A 1 83 ? 10.369 3.641 3.776 1.00 95.81 83 GLU A C 1
ATOM 598 O O . GLU A 1 83 ? 9.694 4.321 4.550 1.00 95.81 83 GLU A O 1
ATOM 603 N N . GLY A 1 84 ? 11.045 2.565 4.190 1.00 93.81 84 GLY A N 1
ATOM 604 C CA . GLY A 1 84 ? 11.028 2.064 5.569 1.00 93.81 84 GLY A CA 1
ATOM 605 C C . GLY A 1 84 ? 9.769 1.272 5.949 1.00 93.81 84 GLY A C 1
ATOM 606 O O . GLY A 1 84 ? 9.735 0.656 7.015 1.00 93.81 84 GLY A O 1
ATOM 607 N N . GLY A 1 85 ? 8.752 1.245 5.085 1.00 95.38 85 GLY A N 1
ATOM 608 C CA . GLY A 1 85 ? 7.562 0.418 5.228 1.00 95.38 85 GLY A CA 1
ATOM 609 C C . GLY A 1 85 ? 7.808 -1.053 4.887 1.00 95.38 85 GLY A C 1
ATOM 610 O O . GLY A 1 85 ? 8.694 -1.398 4.103 1.00 95.38 85 GLY A O 1
ATOM 611 N N . LEU A 1 86 ? 6.998 -1.935 5.473 1.00 94.19 86 LEU A N 1
ATOM 612 C CA . LEU A 1 86 ? 7.088 -3.385 5.294 1.00 94.19 86 LEU A CA 1
ATOM 613 C C . LEU A 1 86 ? 5.704 -3.956 4.988 1.00 94.19 86 LEU A C 1
ATOM 615 O O . LEU A 1 86 ? 4.740 -3.637 5.681 1.00 94.19 86 LEU A O 1
ATOM 619 N N . LEU A 1 87 ? 5.617 -4.819 3.976 1.00 93.75 87 LEU A N 1
ATOM 620 C CA . LEU A 1 87 ? 4.427 -5.620 3.678 1.00 93.75 87 LEU A CA 1
ATOM 621 C C . LEU A 1 87 ? 4.707 -7.094 3.969 1.00 93.75 87 LEU A C 1
ATOM 623 O O . LEU A 1 87 ? 5.829 -7.560 3.786 1.00 93.75 87 LEU A O 1
ATOM 627 N N . ALA A 1 88 ? 3.688 -7.850 4.371 1.00 90.94 88 ALA A N 1
ATOM 628 C CA . ALA A 1 88 ? 3.801 -9.302 4.436 1.00 90.94 88 ALA A CA 1
ATOM 629 C C . ALA A 1 88 ? 4.085 -9.868 3.035 1.00 90.94 88 ALA A C 1
ATOM 631 O O . ALA A 1 88 ? 3.382 -9.545 2.073 1.00 90.94 88 ALA A O 1
ATOM 632 N N . ALA A 1 89 ? 5.113 -10.708 2.906 1.00 86.38 89 ALA A N 1
ATOM 633 C CA . ALA A 1 89 ? 5.308 -11.445 1.668 1.00 86.38 89 ALA A CA 1
ATOM 634 C C . ALA A 1 89 ? 4.195 -12.499 1.517 1.00 86.38 89 ALA A C 1
ATOM 636 O O . ALA A 1 89 ? 3.777 -13.098 2.516 1.00 86.38 89 ALA A O 1
ATOM 637 N N . PRO A 1 90 ? 3.712 -12.760 0.290 1.00 78.19 90 PRO A N 1
ATOM 638 C CA . PRO A 1 90 ? 2.795 -13.865 0.057 1.00 78.19 90 PRO A CA 1
ATOM 639 C C . PRO A 1 90 ? 3.462 -15.190 0.442 1.00 78.19 90 PRO A C 1
ATOM 641 O O . PRO A 1 90 ? 4.675 -15.358 0.292 1.00 78.19 90 PRO A O 1
ATOM 644 N N . ALA A 1 91 ? 2.658 -16.138 0.928 1.00 74.69 91 ALA A N 1
ATOM 645 C CA . ALA A 1 91 ? 3.133 -17.501 1.123 1.00 74.69 91 ALA A CA 1
ATOM 646 C C . ALA A 1 91 ? 3.627 -18.077 -0.225 1.00 74.69 91 ALA A C 1
ATOM 648 O O . ALA A 1 91 ? 3.005 -17.783 -1.252 1.00 74.69 91 ALA A O 1
ATOM 649 N N . PRO A 1 92 ? 4.737 -18.838 -0.230 1.00 66.12 92 PRO A N 1
ATOM 650 C CA . PRO A 1 92 ? 5.283 -19.449 -1.440 1.00 66.12 92 PRO A CA 1
ATOM 651 C C . PRO A 1 92 ? 4.349 -20.489 -2.070 1.00 66.12 92 PRO A C 1
ATOM 653 O O . PRO A 1 92 ? 3.541 -21.103 -1.333 1.00 66.12 92 PRO A O 1
#